Protein AF-A0A3M2B9Y9-F1 (afdb_monomer_lite)

Structure (mmCIF, N/CA/C/O backbone):
data_AF-A0A3M2B9Y9-F1
#
_entry.id   AF-A0A3M2B9Y9-F1
#
loop_
_atom_site.group_PDB
_atom_site.id
_atom_site.type_symbol
_atom_site.label_atom_id
_atom_site.label_alt_id
_atom_site.label_comp_id
_atom_site.label_asym_id
_atom_site.label_entity_id
_atom_site.label_seq_id
_atom_site.pdbx_PDB_ins_code
_atom_site.Cartn_x
_atom_site.Cartn_y
_atom_site.Cartn_z
_atom_site.occupancy
_atom_site.B_iso_or_equiv
_atom_site.auth_seq_id
_atom_site.auth_comp_id
_atom_site.auth_asym_id
_atom_site.auth_atom_id
_atom_site.pdbx_PDB_model_num
ATOM 1 N N . MET A 1 1 ? -17.897 2.349 10.417 1.00 88.69 1 MET A N 1
ATOM 2 C CA . MET A 1 1 ? -16.747 3.088 9.836 1.00 88.69 1 MET A CA 1
ATOM 3 C C . MET A 1 1 ? -15.649 2.179 9.287 1.00 88.69 1 MET A C 1
ATOM 5 O O . MET A 1 1 ? -15.171 2.467 8.204 1.00 88.69 1 MET A O 1
ATOM 9 N N . ARG A 1 2 ? -15.287 1.067 9.955 1.00 92.19 2 ARG A N 1
ATOM 10 C CA . ARG A 1 2 ? -14.244 0.124 9.492 1.00 92.19 2 ARG A CA 1
ATOM 11 C C . ARG A 1 2 ? -14.341 -0.262 8.008 1.00 92.19 2 ARG A C 1
ATOM 13 O O . ARG A 1 2 ? -13.355 -0.163 7.290 1.00 92.19 2 ARG A O 1
ATOM 20 N N . VAL A 1 3 ? -15.530 -0.690 7.573 1.00 94.81 3 VAL A N 1
ATOM 21 C CA . VAL A 1 3 ? -15.783 -1.127 6.189 1.00 94.81 3 VAL A CA 1
ATOM 22 C C . VAL A 1 3 ? -15.550 0.016 5.203 1.00 94.81 3 VAL A C 1
ATOM 24 O O . VAL A 1 3 ? -14.799 -0.156 4.253 1.00 94.81 3 VAL A O 1
ATOM 27 N N . LEU A 1 4 ? -16.101 1.200 5.487 1.00 96.50 4 LEU A N 1
ATOM 28 C CA . LEU A 1 4 ? -15.916 2.391 4.658 1.00 96.50 4 LEU A CA 1
ATOM 29 C C . LEU A 1 4 ? -14.433 2.763 4.518 1.00 96.50 4 LEU A C 1
ATOM 31 O O . LEU A 1 4 ? -13.963 2.958 3.404 1.00 96.50 4 LEU A O 1
ATOM 35 N N . SER A 1 5 ? -13.677 2.791 5.623 1.00 94.50 5 SER A N 1
ATOM 36 C CA . SER A 1 5 ? -12.234 3.065 5.575 1.00 94.50 5 SER A CA 1
ATOM 37 C C . SER A 1 5 ? -11.474 2.028 4.741 1.00 94.50 5 SER A C 1
ATOM 39 O O . SER A 1 5 ? -10.597 2.402 3.974 1.00 94.50 5 SER A O 1
ATOM 41 N N . GLY A 1 6 ? -11.822 0.741 4.847 1.00 95.31 6 GLY A N 1
ATOM 42 C CA . GLY A 1 6 ? -11.198 -0.318 4.044 1.00 95.31 6 GLY A CA 1
ATOM 43 C C . GLY A 1 6 ? -11.536 -0.240 2.551 1.00 95.31 6 GLY A C 1
ATOM 44 O O . GLY A 1 6 ? -10.686 -0.550 1.720 1.00 95.31 6 GLY A O 1
ATOM 45 N N . ILE A 1 7 ? -12.747 0.207 2.202 1.00 97.44 7 ILE A N 1
ATOM 46 C CA . ILE A 1 7 ? -13.138 0.456 0.807 1.00 97.44 7 ILE A CA 1
ATOM 47 C C . ILE A 1 7 ? -12.340 1.634 0.248 1.00 97.44 7 ILE A C 1
ATOM 49 O O . ILE A 1 7 ? -11.687 1.475 -0.775 1.00 97.44 7 ILE A O 1
ATOM 53 N N . VAL A 1 8 ? -12.330 2.781 0.938 1.00 97.06 8 VAL A N 1
ATOM 54 C CA . VAL A 1 8 ? -11.622 3.993 0.482 1.00 97.06 8 VAL A CA 1
ATOM 55 C C . VAL A 1 8 ? -10.122 3.737 0.325 1.00 97.06 8 VAL A C 1
ATOM 57 O O . VAL A 1 8 ? -9.557 4.034 -0.724 1.00 97.06 8 VAL A O 1
ATOM 60 N N . LEU A 1 9 ? -9.481 3.132 1.331 1.00 95.62 9 LEU A N 1
ATOM 61 C CA . LEU A 1 9 ? -8.058 2.785 1.261 1.00 95.62 9 LEU A CA 1
ATOM 62 C C . LEU A 1 9 ? -7.771 1.748 0.169 1.00 95.62 9 LEU A C 1
ATOM 64 O O . LEU A 1 9 ? -6.738 1.832 -0.488 1.00 95.62 9 LEU A O 1
ATOM 68 N N . GLY A 1 10 ? -8.683 0.799 -0.056 1.00 95.88 10 GLY A N 1
ATOM 69 C CA . GLY A 1 10 ? -8.551 -0.164 -1.143 1.00 95.88 10 GLY A CA 1
ATOM 70 C C . GLY A 1 10 ? -8.645 0.480 -2.525 1.00 95.88 10 GLY A C 1
ATOM 71 O O . GLY A 1 10 ? -7.869 0.112 -3.396 1.00 95.88 10 GLY A O 1
ATOM 72 N N . VAL A 1 11 ? -9.547 1.450 -2.737 1.00 96.56 11 VAL A N 1
ATOM 73 C CA . VAL A 1 11 ? -9.645 2.180 -4.017 1.00 96.56 11 VAL A CA 1
ATOM 74 C C . VAL A 1 11 ? -8.342 2.925 -4.297 1.00 96.56 11 VAL A C 1
ATOM 76 O O . VAL A 1 11 ? -7.793 2.808 -5.388 1.00 96.56 11 VAL A O 1
ATOM 79 N N . LEU A 1 12 ? -7.820 3.652 -3.303 1.00 94.88 12 LEU A N 1
ATOM 80 C CA . LEU A 1 12 ? -6.557 4.389 -3.433 1.00 94.88 12 LEU A CA 1
ATOM 81 C C . LEU A 1 12 ? -5.378 3.457 -3.746 1.00 94.88 12 LEU A C 1
ATOM 83 O O . LEU A 1 12 ? -4.570 3.763 -4.620 1.00 94.88 12 LEU A O 1
ATOM 87 N N . SER A 1 13 ? -5.323 2.301 -3.084 1.00 95.44 13 SER A N 1
ATOM 88 C CA . SER A 1 13 ? -4.347 1.245 -3.367 1.00 95.44 13 SER A CA 1
ATOM 89 C C . SER A 1 13 ? -4.497 0.686 -4.789 1.00 95.44 13 SER A C 1
ATOM 91 O O . SER A 1 13 ? -3.518 0.586 -5.519 1.00 95.44 13 SER A O 1
ATOM 93 N N . GLY A 1 14 ? -5.721 0.411 -5.251 1.00 92.94 14 GLY A N 1
ATOM 94 C CA . GLY A 1 14 ? -5.973 -0.034 -6.627 1.00 92.94 14 GLY A CA 1
ATOM 95 C C . GLY A 1 14 ? -5.504 0.979 -7.679 1.00 92.94 14 GLY A C 1
ATOM 96 O O . GLY A 1 14 ? -4.922 0.596 -8.697 1.00 92.94 14 GLY A O 1
ATOM 97 N N . VAL A 1 15 ? -5.701 2.276 -7.422 1.00 93.00 15 VAL A N 1
ATOM 98 C CA . VAL A 1 15 ? -5.181 3.354 -8.280 1.00 93.00 15 VAL A CA 1
ATOM 99 C C . VAL A 1 15 ? -3.651 3.335 -8.298 1.00 93.00 15 VAL A C 1
ATOM 101 O O . VAL A 1 15 ? -3.061 3.359 -9.376 1.00 93.00 15 VAL A O 1
ATOM 104 N N . MET A 1 16 ? -2.999 3.218 -7.137 1.00 92.62 16 MET A N 1
ATOM 105 C CA . MET A 1 16 ? -1.535 3.115 -7.051 1.00 92.62 16 MET A CA 1
ATOM 106 C C . MET A 1 16 ? -0.982 1.882 -7.769 1.00 92.62 16 MET A C 1
ATOM 108 O O . MET A 1 16 ? -0.039 2.000 -8.549 1.00 92.62 16 MET A O 1
ATOM 112 N N . LEU A 1 17 ? -1.599 0.714 -7.594 1.00 92.62 17 LEU A N 1
ATOM 113 C CA . LEU A 1 17 ? -1.224 -0.503 -8.318 1.00 92.62 17 LEU A CA 1
ATOM 114 C C . LEU A 1 17 ? -1.381 -0.344 -9.833 1.00 92.62 17 LEU A C 1
ATOM 116 O O . LEU A 1 17 ? -0.557 -0.860 -10.585 1.00 92.62 17 LEU A O 1
ATOM 120 N N . SER A 1 18 ? -2.384 0.411 -10.287 1.00 91.12 18 SER A N 1
ATOM 121 C CA . SER A 1 18 ? -2.559 0.731 -11.709 1.00 91.12 18 SER A CA 1
ATOM 122 C C . SER A 1 18 ? -1.424 1.614 -12.233 1.00 91.12 18 SER A C 1
ATOM 124 O O . SER A 1 18 ? -0.901 1.344 -13.312 1.00 91.12 18 SER A O 1
ATOM 126 N N . PHE A 1 19 ? -0.981 2.614 -11.460 1.00 88.31 19 PHE A N 1
ATOM 127 C CA . PHE A 1 19 ? 0.207 3.411 -11.795 1.00 88.31 19 PHE A CA 1
ATOM 128 C C . PHE A 1 19 ? 1.477 2.559 -11.841 1.00 88.31 19 PHE A C 1
ATOM 130 O O . PHE A 1 19 ? 2.257 2.671 -12.784 1.00 88.31 19 PHE A O 1
ATOM 137 N N . ILE A 1 20 ? 1.675 1.675 -10.861 1.00 89.94 20 ILE A N 1
ATOM 138 C CA . ILE A 1 20 ? 2.821 0.761 -10.836 1.00 89.94 20 ILE A CA 1
ATOM 139 C C . ILE A 1 20 ? 2.792 -0.140 -12.076 1.00 89.94 20 ILE A C 1
ATOM 141 O O . ILE A 1 20 ? 3.794 -0.231 -12.780 1.00 89.94 20 ILE A O 1
ATOM 145 N N . ALA A 1 21 ? 1.646 -0.745 -12.396 1.00 89.44 21 ALA A N 1
ATOM 146 C CA . ALA A 1 21 ? 1.480 -1.565 -13.594 1.00 89.44 21 ALA A CA 1
ATOM 147 C C . ALA A 1 21 ? 1.783 -0.779 -14.880 1.00 89.44 21 ALA A C 1
ATOM 149 O O . ALA A 1 21 ? 2.496 -1.291 -15.739 1.00 89.44 21 ALA A O 1
ATOM 150 N N . ALA A 1 22 ? 1.352 0.485 -14.970 1.00 85.06 22 ALA A N 1
ATOM 151 C CA . ALA A 1 22 ? 1.717 1.389 -16.063 1.00 85.06 22 ALA A CA 1
ATOM 152 C C . ALA A 1 22 ? 3.234 1.473 -16.248 1.00 85.06 22 ALA A C 1
ATOM 154 O O . ALA A 1 22 ? 3.743 1.261 -17.347 1.00 85.06 22 ALA A O 1
ATOM 155 N N . LEU A 1 23 ? 3.966 1.718 -15.157 1.00 83.19 23 LEU A N 1
ATOM 156 C CA . LEU A 1 23 ? 5.430 1.811 -15.159 1.00 83.19 23 LEU A CA 1
ATOM 157 C C . LEU A 1 23 ? 6.113 0.495 -15.567 1.00 83.19 23 LEU A C 1
ATOM 159 O O . LEU A 1 23 ? 7.241 0.506 -16.072 1.00 83.19 23 LEU A O 1
ATOM 163 N N . PHE A 1 24 ? 5.462 -0.651 -15.368 1.00 84.12 24 PHE A N 1
ATOM 164 C CA . PHE A 1 24 ? 5.933 -1.927 -15.907 1.00 84.12 24 PHE A CA 1
ATOM 165 C C . PHE A 1 24 ? 5.648 -2.055 -17.411 1.00 84.12 24 PHE A C 1
ATOM 167 O O . PHE A 1 24 ? 6.541 -2.468 -18.153 1.00 84.12 24 PHE A O 1
ATOM 174 N N . SER A 1 25 ? 4.471 -1.627 -17.874 1.00 80.88 25 SER A N 1
ATOM 175 C CA . SER A 1 25 ? 4.044 -1.716 -19.279 1.00 80.88 25 SER A CA 1
ATOM 176 C C . SER A 1 25 ? 4.789 -0.778 -20.234 1.00 80.88 25 SER A C 1
ATOM 178 O O . SER A 1 25 ? 5.034 -1.166 -21.374 1.00 80.88 25 SER A O 1
ATOM 180 N N . PHE A 1 26 ? 5.238 0.404 -19.786 1.00 67.19 26 PHE A N 1
ATOM 181 C CA . PHE A 1 26 ? 6.010 1.355 -20.614 1.00 67.19 26 PHE A CA 1
ATOM 182 C C . PHE A 1 26 ? 7.342 0.800 -21.164 1.00 67.19 26 PHE A C 1
ATOM 184 O O . PHE A 1 26 ? 8.007 1.464 -21.952 1.00 67.19 26 PHE A O 1
ATOM 191 N N . HIS A 1 27 ? 7.746 -0.411 -20.769 1.00 61.06 27 HIS A N 1
ATOM 192 C CA . HIS A 1 27 ? 8.937 -1.072 -21.298 1.00 61.06 27 HIS A CA 1
ATOM 193 C C . HIS A 1 27 ? 8.743 -1.685 -22.694 1.00 61.06 27 HIS A C 1
ATOM 195 O O . HIS A 1 27 ? 9.728 -1.889 -23.399 1.00 61.06 27 HIS A O 1
ATOM 201 N N . SER A 1 28 ? 7.505 -1.964 -23.117 1.00 56.97 28 SER A N 1
ATOM 202 C CA . SER A 1 28 ? 7.245 -2.485 -24.462 1.00 56.97 28 SER A CA 1
ATOM 203 C C . SER A 1 28 ? 7.128 -1.320 -25.449 1.00 56.97 28 SER A C 1
ATOM 205 O O . SER A 1 28 ? 6.078 -0.689 -25.575 1.00 56.97 28 SER A O 1
ATOM 207 N N . ILE A 1 29 ? 8.240 -0.983 -26.105 1.00 48.97 29 ILE A N 1
ATOM 208 C CA . ILE A 1 29 ? 8.325 0.055 -27.141 1.00 48.97 29 ILE A CA 1
ATOM 209 C C . ILE A 1 29 ? 7.367 -0.329 -28.283 1.00 48.97 29 ILE A C 1
ATOM 211 O O . ILE A 1 29 ? 7.696 -1.172 -29.111 1.00 48.97 29 ILE A O 1
ATOM 215 N N . GLY A 1 30 ? 6.169 0.264 -28.318 1.00 53.53 30 GLY A N 1
ATOM 216 C CA . GLY A 1 30 ? 5.267 0.179 -29.475 1.00 53.53 30 GLY A CA 1
ATOM 217 C C . GLY A 1 30 ? 3.794 -0.114 -29.193 1.00 53.53 30 GLY A C 1
ATOM 218 O O . GLY A 1 30 ? 2.980 0.081 -30.090 1.00 53.53 30 GLY A O 1
ATOM 219 N N . GLN A 1 31 ? 3.408 -0.509 -27.977 1.00 51.81 31 GLN A N 1
ATOM 220 C CA . GLN A 1 31 ? 1.993 -0.713 -27.643 1.00 51.81 31 GLN A CA 1
ATOM 221 C C . GLN A 1 31 ? 1.606 0.058 -26.380 1.00 51.81 31 GLN A C 1
ATOM 223 O O . GLN A 1 31 ? 1.846 -0.380 -25.257 1.00 51.81 31 GLN A O 1
ATOM 228 N N . GLN A 1 32 ? 0.942 1.204 -26.571 1.00 59.88 32 GLN A N 1
ATOM 229 C CA . GLN A 1 32 ? 0.047 1.772 -25.559 1.00 59.88 32 GLN A CA 1
ATOM 230 C C . GLN A 1 32 ? -1.178 0.860 -25.448 1.00 59.88 32 GLN A C 1
ATOM 232 O O . GLN A 1 32 ? -2.265 1.184 -25.923 1.00 59.88 32 GLN A O 1
ATOM 237 N N . GLU A 1 33 ? -1.006 -0.319 -24.858 1.00 64.19 33 GLU A N 1
ATOM 238 C CA . GLU A 1 33 ? -2.168 -1.076 -24.423 1.00 64.19 33 GLU A CA 1
ATOM 239 C C . GLU A 1 33 ? -2.788 -0.300 -23.264 1.00 64.19 33 GLU A C 1
ATOM 241 O O . GLU A 1 33 ? -2.121 0.008 -22.271 1.00 64.19 33 GLU A O 1
ATOM 246 N N . ALA A 1 34 ? -4.057 0.083 -23.419 1.00 68.81 34 ALA A N 1
ATOM 247 C CA . ALA A 1 34 ? -4.822 0.659 -22.329 1.00 68.81 34 ALA A CA 1
ATOM 248 C C . ALA A 1 34 ? -4.675 -0.267 -21.120 1.00 68.81 34 ALA A C 1
ATOM 250 O O . ALA A 1 34 ? -4.933 -1.469 -21.234 1.00 68.81 34 ALA A O 1
ATOM 251 N N . LEU A 1 35 ? -4.231 0.282 -19.982 1.00 72.44 35 LEU A N 1
ATOM 252 C CA . LEU A 1 35 ? -4.083 -0.511 -18.768 1.00 72.44 35 LEU A CA 1
ATOM 253 C C . LEU A 1 35 ? -5.397 -1.222 -18.518 1.00 72.44 35 LEU A C 1
ATOM 255 O O . LEU A 1 35 ? -6.444 -0.568 -18.421 1.00 72.44 35 LEU A O 1
ATOM 259 N N . PRO A 1 36 ? -5.376 -2.552 -18.469 1.00 78.81 36 PRO A N 1
ATOM 260 C CA . PRO A 1 36 ? -6.619 -3.257 -18.546 1.00 78.81 36 PRO A CA 1
ATOM 261 C C . PRO A 1 36 ? -7.347 -3.037 -17.219 1.00 78.81 36 PRO A C 1
ATOM 263 O O . PRO A 1 36 ? -6.771 -3.181 -16.139 1.00 78.81 36 PRO A O 1
ATOM 266 N N . ALA A 1 37 ? -8.620 -2.641 -17.299 1.00 87.00 37 ALA A N 1
ATOM 267 C CA . ALA A 1 37 ? -9.419 -2.206 -16.148 1.00 87.00 37 ALA A CA 1
ATOM 268 C C . ALA A 1 37 ? -9.452 -3.234 -14.998 1.00 87.00 37 ALA A C 1
ATOM 270 O O . ALA A 1 37 ? -9.701 -2.880 -13.844 1.00 87.00 37 ALA A O 1
ATOM 271 N N . TRP A 1 38 ? -9.149 -4.503 -15.293 1.00 88.81 38 TRP A N 1
ATOM 272 C CA . TRP A 1 38 ? -9.004 -5.557 -14.297 1.00 88.81 38 TRP A CA 1
ATOM 273 C C . TRP A 1 38 ? -7.851 -5.326 -13.311 1.00 88.81 38 TRP A C 1
ATOM 275 O O . TRP A 1 38 ? -7.951 -5.817 -12.193 1.00 88.81 38 TRP A O 1
ATOM 285 N N . VAL A 1 39 ? -6.799 -4.569 -13.649 1.00 90.38 39 VAL A N 1
ATOM 286 C CA . VAL A 1 39 ? -5.716 -4.236 -12.700 1.00 90.38 39 VAL A CA 1
ATOM 287 C C . VAL A 1 39 ? -6.236 -3.299 -11.615 1.00 90.38 39 VAL A C 1
ATOM 289 O O . VAL A 1 39 ? -6.016 -3.546 -10.431 1.00 90.38 39 VAL A O 1
ATOM 292 N N . LEU A 1 40 ? -6.993 -2.270 -12.005 1.00 91.62 40 LEU A N 1
ATOM 293 C CA . LEU A 1 40 ? -7.615 -1.335 -11.068 1.00 91.62 40 LEU A CA 1
ATOM 294 C C . LEU A 1 40 ? -8.654 -2.043 -10.196 1.00 91.62 40 LEU A C 1
ATOM 296 O O . LEU A 1 40 ? -8.610 -1.947 -8.970 1.00 91.62 40 LEU A O 1
ATOM 300 N N . LEU A 1 41 ? -9.582 -2.768 -10.828 1.00 94.25 41 LEU A N 1
ATOM 301 C CA . LEU A 1 41 ? -10.667 -3.457 -10.128 1.00 94.25 41 LEU A CA 1
ATOM 302 C C . LEU A 1 41 ? -10.142 -4.606 -9.263 1.00 94.25 41 LEU A C 1
ATOM 304 O O . LEU A 1 41 ? -10.548 -4.750 -8.112 1.00 94.25 41 LEU A O 1
ATOM 308 N N . GLY A 1 42 ? -9.211 -5.398 -9.790 1.00 94.44 42 GLY A N 1
ATOM 309 C CA . GLY A 1 42 ? -8.566 -6.494 -9.074 1.00 94.44 42 GLY A CA 1
ATOM 310 C C . GLY A 1 42 ? -7.729 -5.987 -7.907 1.00 94.44 42 GLY A C 1
ATOM 311 O O . GLY A 1 42 ? -7.890 -6.478 -6.791 1.00 94.44 42 GLY A O 1
ATOM 312 N N . GLY A 1 43 ? -6.909 -4.957 -8.131 1.00 94.06 43 GLY A N 1
ATOM 313 C CA . GLY A 1 43 ? -6.140 -4.290 -7.082 1.00 94.06 43 GLY A CA 1
ATOM 314 C C . GLY A 1 43 ? -7.047 -3.755 -5.979 1.00 94.06 43 GLY A C 1
ATOM 315 O O . GLY A 1 43 ? -6.838 -4.062 -4.811 1.00 94.06 43 GLY A O 1
ATOM 316 N N . TRP A 1 44 ? -8.125 -3.055 -6.340 1.00 96.50 44 TRP A N 1
ATOM 317 C CA . TRP A 1 44 ? -9.101 -2.557 -5.372 1.00 96.50 44 TRP A CA 1
ATOM 318 C C . TRP A 1 44 ? -9.726 -3.681 -4.534 1.00 96.50 44 TRP A C 1
ATOM 320 O O . TRP A 1 44 ? -9.687 -3.622 -3.301 1.00 96.50 44 TRP A O 1
ATOM 330 N N . VAL A 1 45 ? -10.277 -4.716 -5.176 1.00 97.62 45 VAL A N 1
ATOM 331 C CA . VAL A 1 45 ? -10.963 -5.819 -4.482 1.00 97.62 45 VAL A CA 1
ATOM 332 C C . VAL A 1 45 ? -10.004 -6.568 -3.556 1.00 97.62 45 VAL A C 1
ATOM 334 O O . VAL A 1 45 ? -10.336 -6.804 -2.390 1.00 97.62 45 VAL A O 1
ATOM 337 N N . VAL A 1 46 ? -8.806 -6.905 -4.042 1.00 97.31 46 VAL A N 1
ATOM 338 C CA . VAL A 1 46 ? -7.787 -7.619 -3.258 1.00 97.31 46 VAL A CA 1
ATOM 339 C C . VAL A 1 46 ? -7.322 -6.768 -2.079 1.00 97.31 46 VAL A C 1
ATOM 341 O O . VAL A 1 46 ? -7.286 -7.261 -0.948 1.00 97.31 46 VAL A O 1
ATOM 344 N N . SER A 1 47 ? -7.044 -5.484 -2.298 1.00 96.31 47 SER A N 1
ATOM 345 C CA . SER A 1 47 ? -6.613 -4.568 -1.242 1.00 96.31 47 SER A CA 1
ATOM 346 C C . SER A 1 47 ? -7.695 -4.364 -0.188 1.00 96.31 47 SER A C 1
ATOM 348 O O . SER A 1 47 ? -7.427 -4.515 1.005 1.00 96.31 47 SER A O 1
ATOM 350 N N . THR A 1 48 ? -8.948 -4.119 -0.581 1.00 97.12 48 THR A N 1
ATOM 351 C CA . THR A 1 48 ? -10.062 -4.024 0.375 1.00 97.12 48 THR A CA 1
ATOM 352 C C . THR A 1 48 ? -10.234 -5.323 1.167 1.00 97.12 48 THR A C 1
ATOM 354 O O . THR A 1 48 ? -10.416 -5.274 2.387 1.00 97.12 48 THR A O 1
ATOM 357 N N . TRP A 1 49 ? -10.124 -6.491 0.527 1.00 97.69 49 TRP A N 1
ATOM 358 C CA . TRP A 1 49 ? -10.209 -7.778 1.219 1.00 97.69 49 TRP A CA 1
ATOM 359 C C . TRP A 1 49 ? -9.078 -7.969 2.242 1.00 97.69 49 TRP A C 1
ATOM 361 O O . TRP A 1 49 ? -9.352 -8.308 3.399 1.00 97.69 49 TRP A O 1
ATOM 371 N N . LEU A 1 50 ? -7.826 -7.681 1.871 1.00 96.38 50 LEU A N 1
ATOM 372 C CA . LEU A 1 50 ? -6.664 -7.757 2.771 1.00 96.38 50 LEU A CA 1
ATOM 373 C C . LEU A 1 50 ? -6.802 -6.816 3.979 1.00 96.38 50 LEU A C 1
ATOM 375 O O . LEU A 1 50 ? -6.475 -7.186 5.115 1.00 96.38 50 LEU A O 1
ATOM 379 N N . LEU A 1 51 ? -7.331 -5.611 3.756 1.00 95.38 51 LEU A N 1
ATOM 380 C CA . LEU A 1 51 ? -7.547 -4.615 4.805 1.00 95.38 51 LEU A CA 1
ATOM 381 C C . LEU A 1 51 ? -8.657 -5.018 5.784 1.00 95.38 51 LEU A C 1
ATOM 383 O O . LEU A 1 51 ? -8.557 -4.746 6.984 1.00 95.38 51 LEU A O 1
ATOM 387 N N . LEU A 1 52 ? -9.709 -5.687 5.310 1.00 95.00 52 LEU A N 1
ATOM 388 C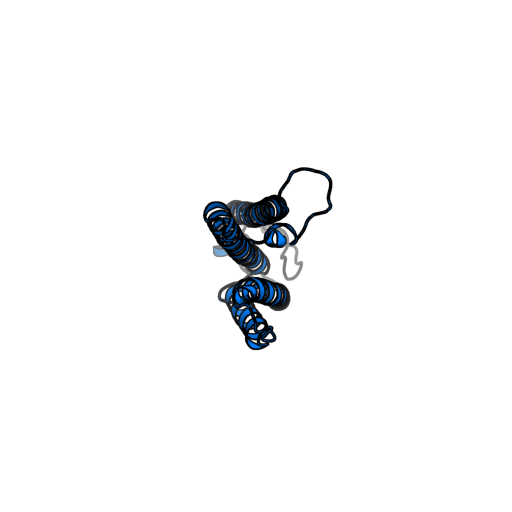 CA . LEU A 1 52 ? -10.859 -6.058 6.139 1.00 95.00 52 LEU A CA 1
ATOM 389 C C . LEU A 1 52 ? -10.716 -7.423 6.824 1.00 95.00 52 LEU A C 1
ATOM 391 O O . LEU A 1 52 ? -11.326 -7.638 7.877 1.00 95.00 52 LEU A O 1
ATOM 395 N N . ARG A 1 53 ? -9.918 -8.348 6.278 1.00 94.19 53 ARG A N 1
ATOM 396 C CA . ARG A 1 53 ? -9.832 -9.725 6.787 1.00 94.19 53 ARG A CA 1
ATOM 397 C C . ARG A 1 53 ? -9.236 -9.789 8.194 1.00 94.19 53 ARG A C 1
ATOM 399 O O . ARG A 1 53 ? -8.040 -9.607 8.388 1.00 94.19 53 ARG A O 1
ATOM 406 N N . GLY A 1 54 ? -10.049 -10.125 9.193 1.00 86.69 54 GLY A N 1
ATOM 407 C CA . GLY A 1 54 ? -9.579 -10.313 10.572 1.00 86.69 54 GLY A CA 1
ATOM 408 C C . GLY A 1 54 ? -9.217 -9.017 11.305 1.00 86.69 54 GLY A C 1
ATOM 409 O O . GLY A 1 54 ? -8.538 -9.070 12.328 1.00 86.69 54 GLY A O 1
ATOM 410 N N . THR A 1 55 ? -9.646 -7.852 10.805 1.00 89.12 55 THR A N 1
ATOM 411 C CA . THR A 1 55 ? -9.603 -6.608 11.584 1.00 89.12 55 THR A CA 1
ATOM 412 C C . THR A 1 55 ? -10.861 -6.496 12.433 1.00 89.12 55 THR A C 1
ATOM 414 O O . THR A 1 55 ? -11.961 -6.780 11.969 1.00 89.12 55 THR A O 1
ATOM 417 N N . VAL A 1 56 ? -10.717 -6.086 13.692 1.00 88.75 56 VAL A N 1
ATOM 418 C CA . VAL A 1 56 ? -11.856 -5.845 14.595 1.00 88.75 56 VAL A CA 1
ATOM 419 C C . VAL A 1 56 ? -12.142 -4.348 14.679 1.00 88.75 56 VAL A C 1
ATOM 421 O O . VAL A 1 56 ? -13.301 -3.942 14.665 1.00 88.75 56 VAL A O 1
ATOM 424 N N . THR A 1 57 ? -11.096 -3.519 14.666 1.00 88.94 57 THR A N 1
ATOM 425 C CA . THR A 1 57 ? -11.190 -2.065 14.856 1.00 88.94 57 THR A CA 1
ATOM 426 C C . THR A 1 57 ? -10.796 -1.281 13.601 1.00 88.94 57 THR A C 1
ATOM 428 O O . THR A 1 57 ? -10.068 -1.768 12.738 1.00 88.94 57 THR A O 1
ATOM 431 N N . THR A 1 58 ? -11.257 -0.031 13.503 1.00 90.31 58 THR A N 1
ATOM 432 C CA . THR A 1 58 ? -10.876 0.890 12.417 1.00 90.31 58 THR A CA 1
ATOM 433 C C . THR A 1 58 ? -9.374 1.196 12.438 1.00 90.31 58 THR A C 1
ATOM 435 O O . THR A 1 58 ? -8.750 1.231 11.384 1.00 90.31 58 THR A O 1
ATOM 438 N N . ALA A 1 59 ? -8.761 1.330 13.620 1.00 88.12 59 ALA A N 1
ATOM 439 C CA . ALA A 1 59 ? -7.318 1.554 13.756 1.00 88.12 59 ALA A CA 1
ATOM 440 C C . ALA A 1 59 ? -6.481 0.421 13.128 1.00 88.12 59 ALA A C 1
ATOM 442 O O . ALA A 1 59 ? -5.475 0.672 12.467 1.00 88.12 59 ALA A O 1
ATOM 443 N N . GLN A 1 60 ? -6.932 -0.832 13.252 1.00 87.88 60 GLN A N 1
ATOM 444 C CA . GLN A 1 60 ? -6.273 -1.968 12.601 1.00 87.88 60 GLN A CA 1
ATOM 445 C C . GLN A 1 60 ? -6.352 -1.900 11.071 1.00 87.88 60 GLN A C 1
ATOM 447 O O . GLN A 1 60 ? -5.419 -2.313 10.391 1.00 87.88 60 GLN A O 1
ATOM 452 N N . VAL A 1 61 ? -7.438 -1.353 10.519 1.00 93.62 61 VAL A N 1
ATOM 453 C CA . VAL A 1 61 ? -7.556 -1.135 9.070 1.00 93.62 61 VAL A CA 1
ATOM 454 C C . VAL A 1 61 ? -6.570 -0.070 8.603 1.00 93.62 61 VAL A C 1
ATOM 456 O O . VAL A 1 61 ? -5.842 -0.312 7.648 1.00 93.62 61 VAL A O 1
ATOM 459 N N . TRP A 1 62 ? -6.477 1.064 9.301 1.00 93.31 62 TRP A N 1
ATOM 460 C CA . TRP A 1 62 ? -5.535 2.135 8.948 1.00 93.31 62 TRP A CA 1
ATOM 461 C C . TRP A 1 62 ? -4.072 1.704 9.057 1.00 93.31 62 TRP A C 1
ATOM 463 O O . TRP A 1 62 ? -3.272 2.017 8.183 1.00 93.31 62 TRP A O 1
ATOM 473 N N . THR A 1 63 ? -3.718 0.935 10.086 1.00 91.56 63 THR A N 1
ATOM 474 C CA . THR A 1 63 ? -2.345 0.427 10.244 1.00 91.56 63 THR A CA 1
ATOM 475 C C . THR A 1 63 ? -1.952 -0.579 9.172 1.00 91.56 63 THR A C 1
ATOM 477 O O . THR A 1 63 ? -0.813 -0.561 8.707 1.00 91.56 63 THR A O 1
ATOM 480 N N . ARG A 1 64 ? -2.882 -1.442 8.750 1.00 93.69 64 ARG A N 1
ATOM 481 C CA . ARG A 1 64 ? -2.671 -2.322 7.595 1.00 93.69 64 ARG A CA 1
ATOM 482 C C . ARG A 1 64 ? -2.640 -1.543 6.285 1.00 93.69 64 ARG A C 1
ATOM 484 O O . ARG A 1 64 ? -1.828 -1.869 5.432 1.00 93.69 64 ARG A O 1
ATOM 491 N N . GLY A 1 65 ? -3.457 -0.498 6.163 1.00 94.56 65 GLY A N 1
ATOM 492 C CA . GLY A 1 65 ? -3.438 0.441 5.042 1.00 94.56 65 GLY A CA 1
ATOM 493 C C . GLY A 1 65 ? -2.073 1.088 4.871 1.00 94.56 65 GLY A C 1
ATOM 494 O O . GLY A 1 65 ? -1.510 1.029 3.788 1.00 94.56 65 GLY A O 1
ATOM 495 N N . ALA A 1 66 ? -1.492 1.607 5.954 1.00 92.94 66 ALA A N 1
ATOM 496 C CA . ALA A 1 66 ? -0.149 2.181 5.930 1.00 92.94 66 ALA A CA 1
ATOM 497 C C . ALA A 1 66 ? 0.916 1.162 5.485 1.00 92.94 66 ALA A C 1
ATOM 499 O O . ALA A 1 66 ? 1.791 1.501 4.700 1.00 92.94 66 ALA A O 1
ATOM 500 N N . LEU A 1 67 ? 0.830 -0.096 5.941 1.00 93.50 67 LEU A N 1
ATOM 501 C CA . LEU A 1 67 ? 1.742 -1.158 5.495 1.00 93.50 67 LEU A CA 1
ATOM 502 C C . LEU A 1 67 ? 1.578 -1.501 4.010 1.00 93.50 67 LEU A C 1
ATOM 504 O O . LEU A 1 67 ? 2.576 -1.703 3.325 1.00 93.50 67 LEU A O 1
ATOM 508 N N . LEU A 1 68 ? 0.339 -1.575 3.526 1.00 95.62 68 LEU A N 1
ATOM 509 C CA . LEU A 1 68 ? 0.045 -1.846 2.121 1.00 95.62 68 LEU A CA 1
ATOM 510 C C . LEU A 1 68 ? 0.598 -0.729 1.228 1.00 95.62 68 LEU A C 1
ATOM 512 O O . LEU A 1 68 ? 1.341 -1.006 0.293 1.00 95.62 68 LEU A O 1
ATOM 516 N N . VAL A 1 69 ? 0.332 0.527 1.591 1.00 94.12 69 VAL A N 1
ATOM 517 C CA . VAL A 1 69 ? 0.858 1.705 0.891 1.00 94.12 69 VAL A CA 1
ATOM 518 C C . VAL A 1 69 ? 2.389 1.726 0.939 1.00 94.12 69 VAL A C 1
ATOM 520 O O . VAL A 1 69 ? 3.028 1.967 -0.079 1.00 94.12 69 VAL A O 1
ATOM 523 N N . ALA A 1 70 ? 3.012 1.395 2.076 1.00 94.44 70 ALA A N 1
ATOM 524 C CA . ALA A 1 70 ? 4.471 1.276 2.162 1.00 94.44 70 ALA A CA 1
ATOM 525 C C . ALA A 1 70 ? 5.031 0.240 1.173 1.00 94.44 70 ALA A C 1
ATOM 527 O O . ALA A 1 70 ? 6.056 0.490 0.541 1.00 94.44 70 ALA A O 1
ATOM 528 N N . ALA A 1 71 ? 4.364 -0.910 1.031 1.00 95.62 71 ALA A N 1
ATOM 529 C CA . ALA A 1 71 ? 4.766 -1.946 0.085 1.00 95.62 71 ALA A CA 1
ATOM 530 C C . ALA A 1 71 ? 4.634 -1.473 -1.372 1.00 95.62 71 ALA A C 1
ATOM 532 O O . ALA A 1 71 ? 5.528 -1.724 -2.175 1.00 95.62 71 ALA A O 1
ATOM 533 N N . GLU A 1 72 ? 3.571 -0.740 -1.703 1.00 94.44 72 GLU A N 1
ATOM 534 C CA . GLU A 1 72 ? 3.369 -0.148 -3.033 1.00 94.44 72 GLU A CA 1
ATOM 535 C C . GLU A 1 72 ? 4.462 0.870 -3.378 1.00 94.44 72 GLU A C 1
ATOM 537 O O . GLU A 1 72 ? 5.084 0.771 -4.437 1.00 94.44 72 GLU A O 1
ATOM 542 N N . TRP A 1 73 ? 4.775 1.795 -2.464 1.00 93.44 73 TRP A N 1
ATOM 543 C CA . TRP A 1 73 ? 5.875 2.747 -2.660 1.00 93.44 73 TRP A CA 1
ATOM 544 C C . TRP A 1 73 ? 7.227 2.047 -2.799 1.00 93.44 73 TRP A C 1
ATOM 546 O O . TRP A 1 73 ? 8.051 2.466 -3.611 1.00 93.44 73 TRP A O 1
ATOM 556 N N . LEU A 1 74 ? 7.455 0.957 -2.059 1.00 92.62 74 LEU A N 1
ATOM 557 C CA . LEU A 1 74 ? 8.679 0.168 -2.179 1.00 92.62 74 LEU A CA 1
ATOM 558 C C . LEU A 1 74 ? 8.785 -0.513 -3.552 1.00 92.62 74 LEU A C 1
ATOM 560 O O . LEU A 1 74 ? 9.849 -0.472 -4.167 1.00 92.62 74 LEU A O 1
ATOM 564 N N . LEU A 1 75 ? 7.693 -1.092 -4.061 1.00 92.50 75 LEU A N 1
ATOM 565 C CA . LEU A 1 75 ? 7.645 -1.651 -5.418 1.00 92.50 75 LEU A CA 1
ATOM 566 C C . LEU A 1 75 ? 7.917 -0.575 -6.473 1.00 92.50 75 LEU A C 1
ATOM 568 O O . LEU A 1 75 ? 8.656 -0.822 -7.427 1.00 92.50 75 LEU A O 1
ATOM 572 N N . MET A 1 76 ? 7.382 0.632 -6.272 1.00 89.44 76 MET A N 1
ATOM 573 C CA . MET A 1 76 ? 7.650 1.760 -7.158 1.00 89.44 76 MET A CA 1
ATOM 574 C C . MET A 1 76 ? 9.131 2.168 -7.129 1.00 89.44 76 MET A C 1
ATOM 576 O O . MET A 1 76 ? 9.728 2.326 -8.194 1.00 89.44 76 MET A O 1
ATOM 580 N N . CYS A 1 77 ? 9.764 2.239 -5.950 1.00 89.69 77 CYS A N 1
ATOM 581 C CA . CYS A 1 77 ? 11.212 2.464 -5.823 1.00 89.69 77 CYS A CA 1
ATOM 582 C C . CYS A 1 77 ? 12.024 1.421 -6.595 1.00 89.69 77 CYS A C 1
ATOM 584 O O . CYS A 1 77 ? 12.903 1.783 -7.376 1.00 89.69 77 CYS A O 1
ATOM 586 N N . LEU A 1 78 ? 11.728 0.131 -6.397 1.00 91.62 78 LEU A N 1
ATOM 587 C CA . LEU A 1 78 ? 12.438 -0.961 -7.070 1.00 91.62 78 LEU A CA 1
ATOM 588 C C . LEU A 1 78 ? 12.329 -0.841 -8.591 1.00 91.62 78 LEU A C 1
ATOM 590 O O . LEU A 1 78 ? 13.321 -1.018 -9.298 1.00 91.62 78 LEU A O 1
ATOM 594 N N . ARG A 1 79 ? 11.147 -0.475 -9.099 1.00 87.62 79 ARG A N 1
ATOM 595 C CA . ARG A 1 79 ? 10.943 -0.274 -10.533 1.00 87.62 79 ARG A CA 1
ATOM 596 C C . ARG A 1 79 ? 11.719 0.930 -11.072 1.00 87.62 79 ARG A C 1
ATOM 598 O O . ARG A 1 79 ? 12.329 0.822 -12.132 1.00 87.62 79 ARG A O 1
ATOM 605 N N . ILE A 1 80 ? 11.745 2.050 -10.350 1.00 85.50 80 ILE A N 1
ATOM 606 C CA . ILE A 1 80 ? 12.529 3.233 -10.745 1.00 85.50 80 ILE A CA 1
ATOM 607 C C . ILE A 1 80 ? 14.030 2.907 -10.774 1.00 85.50 80 ILE A C 1
ATOM 609 O O . ILE A 1 80 ? 14.727 3.342 -11.693 1.00 85.50 80 ILE A O 1
ATOM 613 N N . ILE A 1 81 ? 14.526 2.122 -9.810 1.00 87.38 81 ILE A N 1
ATOM 614 C CA . ILE A 1 81 ? 15.923 1.662 -9.778 1.00 87.38 81 ILE A CA 1
ATOM 615 C C . ILE A 1 81 ? 16.230 0.779 -10.992 1.00 87.38 81 ILE A C 1
ATOM 617 O O . ILE A 1 81 ? 17.241 1.010 -11.647 1.00 87.38 81 ILE A O 1
ATOM 621 N N . ASP A 1 82 ? 15.365 -0.183 -11.334 1.00 87.75 82 ASP A N 1
ATOM 622 C CA . ASP A 1 82 ? 15.553 -1.048 -12.512 1.00 87.75 82 ASP A CA 1
ATOM 623 C C . ASP A 1 82 ? 15.593 -0.238 -13.820 1.00 87.75 82 ASP A C 1
ATOM 625 O O . ASP A 1 82 ? 16.505 -0.421 -14.626 1.00 87.75 82 ASP A O 1
ATOM 629 N N . ILE A 1 83 ? 14.674 0.718 -14.005 1.00 83.81 83 ILE A N 1
ATOM 630 C CA . ILE A 1 83 ? 14.665 1.606 -15.182 1.00 83.81 83 ILE A CA 1
ATOM 631 C C . ILE A 1 83 ? 15.949 2.447 -15.237 1.00 83.81 83 ILE A C 1
ATOM 633 O O . ILE A 1 83 ? 16.590 2.534 -16.284 1.00 83.81 83 ILE A O 1
ATOM 637 N N . SER A 1 84 ? 16.352 3.030 -14.104 1.00 82.19 84 SER A N 1
ATOM 638 C CA . SER A 1 84 ? 17.560 3.863 -14.018 1.00 82.19 84 SER A CA 1
ATOM 639 C C . SER A 1 84 ? 18.833 3.053 -14.281 1.00 82.19 84 SER A C 1
ATOM 641 O O . SER A 1 84 ? 19.730 3.518 -14.981 1.00 82.19 84 SER A O 1
ATOM 643 N N . GLY A 1 85 ? 18.907 1.827 -13.754 1.00 81.50 85 GLY A N 1
ATOM 644 C CA . GLY A 1 85 ? 20.034 0.919 -13.953 1.00 81.50 85 GLY A CA 1
ATOM 645 C C . GLY A 1 85 ? 20.183 0.485 -15.410 1.00 81.50 85 GLY A C 1
ATOM 646 O O . GLY A 1 85 ? 21.297 0.453 -15.925 1.00 81.50 85 GLY A O 1
ATOM 647 N N . ARG A 1 86 ? 19.071 0.220 -16.106 1.00 81.88 86 ARG A N 1
ATOM 648 C CA . ARG A 1 86 ? 19.084 -0.093 -17.545 1.00 81.88 86 ARG A CA 1
ATOM 649 C C . ARG A 1 86 ? 19.549 1.092 -18.381 1.00 81.88 86 ARG A C 1
ATOM 651 O O . ARG A 1 86 ? 20.469 0.930 -19.173 1.00 81.88 86 ARG A O 1
ATOM 658 N N . ALA A 1 87 ? 19.001 2.282 -18.130 1.00 76.69 87 ALA A N 1
ATOM 659 C CA . ALA A 1 87 ? 19.423 3.498 -18.825 1.00 76.69 87 ALA A CA 1
ATOM 660 C C . ALA A 1 87 ? 20.931 3.760 -18.654 1.00 76.69 87 ALA A C 1
ATOM 662 O O . ALA A 1 87 ? 21.619 4.110 -19.610 1.00 76.69 87 ALA A O 1
ATOM 663 N N . PHE A 1 88 ? 21.474 3.519 -17.457 1.00 79.00 88 PHE A N 1
ATOM 664 C CA . PHE A 1 88 ? 22.913 3.613 -17.207 1.00 79.00 88 PHE A CA 1
ATOM 665 C C . PHE A 1 88 ? 23.728 2.604 -18.040 1.00 79.00 88 PHE A C 1
ATOM 667 O O . PHE A 1 88 ? 24.768 2.949 -18.608 1.00 79.00 88 PHE A O 1
ATOM 674 N N . VAL A 1 89 ? 23.253 1.361 -18.163 1.00 81.19 89 VAL A N 1
ATOM 675 C CA . VAL A 1 89 ? 23.892 0.333 -19.003 1.00 81.19 89 VAL A CA 1
ATOM 676 C C . VAL A 1 89 ? 23.855 0.709 -20.491 1.00 81.19 89 VAL A C 1
ATOM 678 O O . VAL A 1 89 ? 24.843 0.500 -21.191 1.00 81.19 89 VAL A O 1
ATOM 681 N N . ASP A 1 90 ? 22.771 1.305 -20.981 1.00 79.94 90 ASP A N 1
ATOM 682 C CA . ASP A 1 90 ? 22.656 1.699 -22.393 1.00 79.94 90 ASP A CA 1
ATOM 683 C C . ASP A 1 90 ? 23.579 2.876 -22.748 1.00 79.94 90 ASP A C 1
ATOM 685 O O . ASP A 1 90 ? 24.214 2.873 -23.808 1.00 79.94 90 ASP A O 1
ATOM 689 N N . VAL A 1 91 ? 23.738 3.836 -21.826 1.00 77.00 91 VAL A N 1
ATOM 690 C CA . VAL A 1 91 ? 24.715 4.935 -21.949 1.00 77.00 91 VAL A CA 1
ATOM 691 C C . VAL A 1 91 ? 26.145 4.393 -21.977 1.00 77.00 91 VAL A C 1
ATOM 693 O O . VAL A 1 91 ? 26.930 4.773 -22.843 1.00 77.00 91 VAL A O 1
ATOM 696 N N . THR A 1 92 ? 26.493 3.471 -21.073 1.00 78.19 92 THR A N 1
ATOM 697 C CA . THR A 1 92 ? 27.854 2.894 -21.024 1.00 78.19 92 THR A CA 1
ATOM 698 C C . THR A 1 92 ? 28.194 2.037 -22.243 1.00 78.19 92 THR A C 1
ATOM 700 O O . THR A 1 92 ? 29.360 1.963 -22.625 1.00 78.19 92 THR A O 1
ATOM 703 N N . LYS A 1 93 ? 27.196 1.429 -22.893 1.00 82.94 93 LYS A N 1
ATOM 704 C CA . LYS A 1 93 ? 27.373 0.688 -24.152 1.00 82.94 93 LYS A CA 1
ATOM 705 C C . LYS A 1 93 ? 27.431 1.584 -25.394 1.00 82.94 93 LYS A C 1
ATOM 707 O O . LYS A 1 93 ? 27.663 1.066 -26.482 1.00 82.94 93 LYS A O 1
ATOM 712 N N . GLY A 1 94 ? 27.212 2.894 -25.256 1.00 73.69 94 GLY A N 1
ATOM 713 C CA . GLY A 1 94 ? 27.168 3.827 -26.386 1.00 73.69 94 GLY A CA 1
ATOM 714 C C . GLY A 1 94 ? 25.971 3.612 -27.320 1.00 73.69 94 GLY A C 1
ATOM 715 O O . GLY A 1 94 ? 26.028 4.017 -28.475 1.00 73.69 94 GLY A O 1
ATOM 716 N N . VAL A 1 95 ? 24.908 2.954 -26.839 1.00 70.50 95 VAL A N 1
ATOM 717 C CA . VAL A 1 95 ? 23.705 2.608 -27.624 1.00 70.50 95 VAL A CA 1
ATOM 718 C C . VAL A 1 95 ? 22.582 3.646 -27.434 1.00 70.50 95 VAL A C 1
ATOM 720 O O . VAL A 1 95 ? 21.596 3.635 -28.163 1.00 70.50 95 VAL A O 1
ATOM 723 N N . GLY A 1 96 ? 22.710 4.563 -26.470 1.00 56.94 96 GLY A N 1
ATOM 724 C CA . GLY A 1 96 ? 21.626 5.470 -26.084 1.00 56.94 96 GLY A CA 1
ATOM 725 C C . GLY A 1 96 ? 21.596 6.810 -26.824 1.00 56.94 96 GLY A C 1
ATOM 726 O O . GLY A 1 96 ? 22.479 7.643 -26.628 1.00 56.94 96 GLY A O 1
ATOM 727 N N . ASP A 1 97 ? 20.505 7.069 -27.552 1.00 55.72 97 ASP A N 1
ATOM 728 C CA . ASP A 1 97 ? 20.036 8.432 -27.814 1.00 55.72 97 ASP A CA 1
ATOM 729 C C . ASP A 1 97 ? 19.691 9.121 -26.480 1.00 55.72 97 ASP A C 1
ATOM 731 O O . ASP A 1 97 ? 19.042 8.553 -25.597 1.00 55.72 97 ASP A O 1
ATOM 735 N N . SER A 1 98 ? 20.112 10.376 -26.341 1.00 54.38 98 SER A N 1
ATOM 736 C CA . SER A 1 98 ? 20.014 11.234 -25.142 1.00 54.38 98 SER A CA 1
ATOM 737 C C . SER A 1 98 ? 18.597 11.473 -24.563 1.00 54.38 98 SER A C 1
ATOM 739 O O . SER A 1 98 ? 18.448 12.183 -23.566 1.00 54.38 98 SER A O 1
ATOM 741 N N . ALA A 1 99 ? 17.552 10.860 -25.127 1.00 50.50 99 ALA A N 1
ATOM 742 C CA . ALA A 1 99 ? 16.142 11.076 -24.790 1.00 50.50 99 ALA A CA 1
ATOM 743 C C . ALA A 1 99 ? 15.692 10.473 -23.440 1.00 50.50 99 ALA A C 1
ATOM 745 O O . ALA A 1 99 ? 14.668 10.880 -22.889 1.00 50.50 99 ALA A O 1
ATOM 746 N N . TYR A 1 100 ? 16.453 9.543 -22.848 1.00 50.41 100 TYR A N 1
ATOM 747 C CA . TYR A 1 100 ? 16.126 8.992 -21.519 1.00 50.41 100 TYR A CA 1
ATOM 748 C C . TYR A 1 100 ? 16.292 10.008 -20.375 1.00 50.41 100 TYR A C 1
ATOM 750 O O . TYR A 1 100 ? 15.723 9.820 -19.300 1.00 50.41 100 TYR A O 1
ATOM 758 N N . TYR A 1 101 ? 16.998 11.120 -20.608 1.00 50.22 101 TYR A N 1
ATOM 759 C CA . TYR A 1 101 ? 17.113 12.231 -19.654 1.00 50.22 101 TYR A CA 1
ATOM 760 C C . TYR A 1 101 ? 15.895 13.174 -19.659 1.00 50.22 101 TYR A C 1
ATOM 762 O O . TYR A 1 101 ? 15.817 14.080 -18.827 1.00 50.22 101 TYR A O 1
ATOM 770 N N . THR A 1 102 ? 14.939 12.984 -20.576 1.00 48.28 102 THR A N 1
ATOM 771 C CA . THR A 1 102 ? 13.819 13.919 -20.797 1.00 48.28 102 THR A CA 1
ATOM 772 C C . THR A 1 102 ? 12.546 13.554 -20.027 1.00 48.28 102 THR A C 1
ATOM 774 O O . THR A 1 102 ? 11.626 14.364 -19.940 1.00 48.28 102 THR A O 1
ATOM 777 N N . LEU A 1 103 ? 12.487 12.388 -19.374 1.00 46.28 103 LEU A N 1
ATOM 778 C CA . LEU A 1 103 ? 11.424 12.069 -18.412 1.00 46.28 103 LEU A CA 1
ATOM 779 C C . LEU A 1 103 ? 11.690 12.782 -17.068 1.00 46.28 103 LEU A C 1
ATOM 781 O O . LEU A 1 103 ? 11.986 12.155 -16.054 1.00 46.28 103 LEU A O 1
ATOM 785 N N . GLY A 1 104 ? 11.589 14.121 -17.073 1.00 45.16 104 GLY A N 1
ATOM 786 C CA . GLY A 1 104 ? 11.326 14.909 -15.862 1.00 45.16 104 GLY A CA 1
ATOM 787 C C . GLY A 1 104 ? 12.225 16.108 -15.527 1.00 45.16 104 GLY A C 1
ATOM 788 O O . GLY A 1 104 ? 12.214 16.514 -14.370 1.00 45.16 104 GLY A O 1
ATOM 789 N N . THR A 1 105 ? 12.997 16.705 -16.437 1.00 41.28 105 THR A N 1
ATOM 790 C CA . THR A 1 105 ? 13.814 17.886 -16.080 1.00 41.28 105 THR A CA 1
ATOM 791 C C . THR A 1 105 ? 13.048 19.216 -16.195 1.00 41.28 105 THR A C 1
ATOM 793 O O . THR A 1 105 ? 12.617 19.584 -17.286 1.00 41.28 105 THR A O 1
ATOM 796 N N . PRO A 1 106 ? 12.972 20.039 -15.128 1.00 39.53 106 PRO A N 1
ATOM 797 C CA . PRO A 1 106 ? 13.192 21.468 -15.262 1.00 39.53 106 PRO A CA 1
ATOM 798 C C . PRO A 1 106 ? 14.706 21.702 -15.353 1.00 39.53 106 PRO A C 1
ATOM 800 O O . PRO A 1 106 ? 15.481 21.388 -14.449 1.00 39.53 106 PRO A O 1
ATOM 803 N N . VAL A 1 107 ? 15.117 22.210 -16.507 1.00 43.56 107 VAL A N 1
ATOM 804 C CA . VAL A 1 107 ? 16.476 22.624 -16.862 1.00 43.56 107 VAL A CA 1
ATOM 805 C C . VAL A 1 107 ? 17.000 23.623 -15.817 1.00 43.56 107 VAL A C 1
ATOM 807 O O . VAL A 1 107 ? 16.445 24.710 -15.696 1.00 43.56 107 VAL A O 1
ATOM 810 N N . GLY A 1 108 ? 18.052 23.286 -15.056 1.00 36.28 108 GLY A N 1
ATOM 811 C CA . GLY A 1 108 ? 18.784 24.309 -14.286 1.00 36.28 108 GLY A CA 1
ATOM 812 C C . GLY A 1 108 ? 19.595 23.877 -13.060 1.00 36.28 108 GLY A C 1
ATOM 813 O O . GLY A 1 108 ? 20.526 24.586 -12.693 1.00 36.28 108 GLY A O 1
ATOM 814 N N . ALA A 1 109 ? 19.320 22.730 -12.437 1.00 40.16 109 ALA A N 1
ATOM 815 C CA . ALA A 1 109 ? 20.114 22.226 -11.309 1.00 40.16 109 ALA A CA 1
ATOM 816 C C . ALA A 1 109 ? 20.452 20.755 -11.560 1.00 40.16 109 ALA A C 1
ATOM 818 O O . ALA A 1 109 ? 19.550 19.971 -11.825 1.00 40.16 109 ALA A O 1
ATOM 819 N N . GLY A 1 110 ? 21.733 20.382 -11.527 1.00 41.78 110 GLY A N 1
ATOM 820 C CA . GLY A 1 110 ? 22.271 19.084 -11.973 1.00 41.78 110 GLY A CA 1
ATOM 821 C C . GLY A 1 110 ? 21.860 17.832 -11.178 1.00 41.78 110 GLY A C 1
ATOM 822 O O . GLY A 1 110 ? 22.706 16.984 -10.914 1.00 41.78 110 GLY A O 1
ATOM 823 N N . GLY A 1 111 ? 20.592 17.694 -10.785 1.00 49.97 111 GLY A N 1
ATOM 824 C CA . GLY A 1 111 ? 20.014 16.476 -10.226 1.00 49.97 111 GLY A CA 1
ATOM 825 C C . GLY A 1 111 ? 19.163 15.751 -11.268 1.00 49.97 111 GLY A C 1
ATOM 826 O O . GLY A 1 111 ? 18.258 16.338 -11.854 1.00 49.97 111 GLY A O 1
ATOM 827 N N . SER A 1 112 ? 19.431 14.463 -11.491 1.00 61.22 112 SER A N 1
ATOM 828 C CA . SER A 1 112 ? 18.558 13.618 -12.313 1.00 61.22 112 SER A CA 1
ATOM 829 C C . SER A 1 112 ? 17.144 13.572 -11.703 1.00 61.22 112 SER A C 1
ATOM 831 O O . SER A 1 112 ? 17.030 13.305 -10.502 1.00 61.22 112 SER A O 1
ATOM 833 N N . PRO A 1 113 ? 16.058 13.755 -12.479 1.00 64.88 113 PRO A N 1
ATOM 834 C CA . PRO A 1 113 ? 14.687 13.681 -11.961 1.00 64.88 113 PRO A CA 1
ATOM 835 C C . PRO A 1 113 ? 14.348 12.323 -11.332 1.00 64.88 113 PRO A C 1
ATOM 837 O O . PRO A 1 113 ? 13.525 12.243 -10.418 1.00 64.88 113 PRO A O 1
ATOM 840 N N . THR A 1 114 ? 15.049 11.261 -11.739 1.00 71.12 114 THR A N 1
ATOM 841 C CA . THR A 1 114 ? 14.940 9.933 -11.121 1.00 71.12 114 THR A CA 1
ATOM 842 C C . THR A 1 114 ? 15.388 9.925 -9.661 1.00 71.12 114 THR A C 1
ATOM 844 O O . THR A 1 114 ? 14.770 9.251 -8.838 1.00 71.12 114 THR A O 1
ATOM 847 N N . LEU A 1 115 ? 16.412 10.708 -9.304 1.00 76.00 115 LEU A N 1
ATOM 848 C CA . LEU A 1 115 ? 16.900 10.803 -7.929 1.00 76.00 115 LEU A CA 1
ATOM 849 C C . LEU A 1 115 ? 15.876 11.507 -7.033 1.00 76.00 115 LEU A C 1
ATOM 851 O O . LEU A 1 115 ? 15.599 11.035 -5.932 1.00 76.00 115 LEU A O 1
ATOM 855 N N . GLY A 1 116 ? 15.268 12.592 -7.523 1.00 77.25 116 GLY A N 1
ATOM 856 C CA . GLY A 1 116 ? 14.207 13.303 -6.804 1.00 77.25 116 GLY A CA 1
ATOM 857 C C . GLY A 1 116 ? 12.996 12.408 -6.538 1.00 77.25 116 GLY A C 1
ATOM 858 O O . GLY A 1 116 ? 12.498 12.356 -5.411 1.00 77.25 116 GLY A O 1
ATOM 859 N N . LEU A 1 117 ? 12.577 11.632 -7.543 1.00 82.00 117 LEU A N 1
ATOM 860 C CA . LEU A 1 117 ? 11.480 10.678 -7.396 1.00 82.00 117 LEU A CA 1
ATOM 861 C C . LEU A 1 117 ? 11.825 9.554 -6.406 1.00 82.00 117 LEU A C 1
ATOM 863 O O . LEU A 1 117 ? 10.984 9.206 -5.582 1.00 82.00 117 LEU A O 1
ATOM 867 N N . LEU A 1 118 ? 13.053 9.023 -6.423 1.00 84.75 118 LEU A N 1
ATOM 868 C CA . LEU A 1 118 ? 13.499 8.007 -5.460 1.00 84.75 118 LEU A CA 1
ATOM 869 C C . LEU A 1 118 ? 13.517 8.528 -4.023 1.00 84.75 118 LEU A C 1
ATOM 871 O O . LEU A 1 118 ? 13.045 7.833 -3.123 1.00 84.75 118 LEU A O 1
ATOM 875 N N . ILE A 1 119 ? 14.016 9.747 -3.802 1.00 86.12 119 ILE A N 1
ATOM 876 C CA . ILE A 1 119 ? 14.013 10.383 -2.477 1.00 86.12 119 ILE A CA 1
ATOM 877 C C . ILE A 1 119 ? 12.573 10.561 -1.990 1.00 86.12 119 ILE A C 1
ATOM 879 O O . ILE A 1 119 ? 12.255 10.213 -0.851 1.00 86.12 119 ILE A O 1
ATOM 883 N N . PHE A 1 120 ? 11.683 11.043 -2.860 1.00 87.62 120 PHE A N 1
ATOM 884 C CA . PHE A 1 120 ? 10.269 11.203 -2.539 1.00 87.62 120 PHE A CA 1
ATOM 885 C C . PHE A 1 120 ? 9.607 9.866 -2.180 1.00 87.62 120 PHE A C 1
ATOM 887 O O . PHE A 1 120 ? 9.028 9.743 -1.099 1.00 87.62 120 PHE A O 1
ATOM 894 N N . CYS A 1 121 ? 9.760 8.838 -3.017 1.00 88.31 121 CYS A N 1
ATOM 895 C CA . CYS A 1 121 ? 9.193 7.514 -2.760 1.00 88.31 121 CYS A CA 1
ATOM 896 C C . CYS A 1 121 ? 9.754 6.900 -1.469 1.00 88.31 121 CYS A C 1
ATOM 898 O O . CYS A 1 121 ? 8.996 6.405 -0.635 1.00 88.31 121 CYS A O 1
ATOM 900 N N . GLY A 1 122 ? 11.070 6.994 -1.257 1.00 86.81 122 GLY A N 1
ATOM 901 C CA . GLY A 1 122 ? 11.729 6.520 -0.041 1.00 86.81 122 GLY A CA 1
ATOM 902 C C . GLY A 1 122 ? 11.222 7.231 1.216 1.00 86.81 122 GLY A C 1
ATOM 903 O O . GLY A 1 122 ? 10.957 6.580 2.228 1.00 86.81 122 GLY A O 1
ATOM 904 N N . SER A 1 123 ? 11.004 8.548 1.147 1.00 90.62 123 SER A N 1
ATOM 905 C CA . SER A 1 123 ? 10.427 9.307 2.263 1.00 90.62 123 SER A CA 1
ATOM 906 C C . SER A 1 123 ? 8.995 8.864 2.586 1.00 90.62 123 SER A C 1
ATOM 908 O O . SER A 1 123 ? 8.656 8.719 3.760 1.00 90.62 123 SER A O 1
ATOM 910 N N . MET A 1 124 ? 8.178 8.549 1.573 1.00 89.94 124 MET A N 1
ATOM 911 C CA . MET A 1 124 ? 6.813 8.048 1.769 1.00 89.94 124 MET A CA 1
ATOM 912 C C . MET A 1 124 ? 6.793 6.668 2.427 1.00 89.94 124 MET A C 1
ATOM 914 O O . MET A 1 124 ? 6.000 6.444 3.346 1.00 89.94 124 MET A O 1
ATOM 918 N N . VAL A 1 125 ? 7.707 5.768 2.041 1.00 92.44 125 VAL A N 1
ATOM 919 C CA . VAL A 1 125 ? 7.897 4.482 2.736 1.00 92.44 125 VAL A CA 1
ATOM 920 C C . VAL A 1 125 ? 8.214 4.725 4.212 1.00 92.44 125 VAL A C 1
ATOM 922 O O . VAL A 1 125 ? 7.580 4.129 5.084 1.00 92.44 125 VAL A O 1
ATOM 925 N N . LEU A 1 126 ? 9.145 5.637 4.509 1.00 92.19 126 LEU A N 1
ATOM 926 C CA . LEU A 1 126 ? 9.551 5.949 5.879 1.00 92.19 126 LEU A CA 1
ATOM 927 C C . LEU A 1 126 ? 8.385 6.511 6.706 1.00 92.19 126 LEU A C 1
ATOM 929 O O . LEU A 1 126 ? 8.153 6.042 7.819 1.00 92.19 126 LEU A O 1
ATOM 933 N N . VAL A 1 127 ? 7.599 7.441 6.153 1.00 94.31 127 VAL A N 1
ATOM 934 C CA . VAL A 1 127 ? 6.389 7.978 6.803 1.00 94.31 127 VAL A CA 1
ATOM 935 C C . VAL A 1 127 ? 5.386 6.863 7.110 1.00 94.31 127 VAL A C 1
ATOM 937 O O . VAL A 1 127 ? 4.879 6.778 8.231 1.00 94.31 127 VAL A O 1
ATOM 940 N N . CYS A 1 128 ? 5.133 5.958 6.163 1.00 92.12 128 CYS A N 1
ATOM 941 C CA . CYS A 1 128 ? 4.204 4.845 6.368 1.00 92.12 128 CYS A CA 1
ATOM 942 C C . CYS A 1 128 ? 4.691 3.870 7.458 1.00 92.12 128 CYS A C 1
ATOM 944 O O . CYS A 1 128 ? 3.898 3.412 8.290 1.00 92.12 128 CYS A O 1
ATOM 946 N N . LEU A 1 129 ? 5.997 3.589 7.503 1.00 91.12 129 LEU A N 1
ATOM 947 C CA . LEU A 1 129 ? 6.612 2.771 8.552 1.00 91.12 129 LEU A CA 1
ATOM 948 C C . LEU A 1 129 ? 6.573 3.461 9.922 1.00 91.12 129 LEU A C 1
ATOM 950 O O . LEU A 1 129 ? 6.306 2.790 10.919 1.00 91.12 129 LEU A O 1
ATOM 954 N N . LEU A 1 130 ? 6.760 4.783 9.986 1.00 92.00 130 LEU A N 1
ATOM 955 C CA . LEU A 1 130 ? 6.619 5.558 11.223 1.00 92.00 130 LEU A CA 1
ATOM 956 C C . LEU A 1 130 ? 5.187 5.510 11.759 1.00 92.00 130 LEU A C 1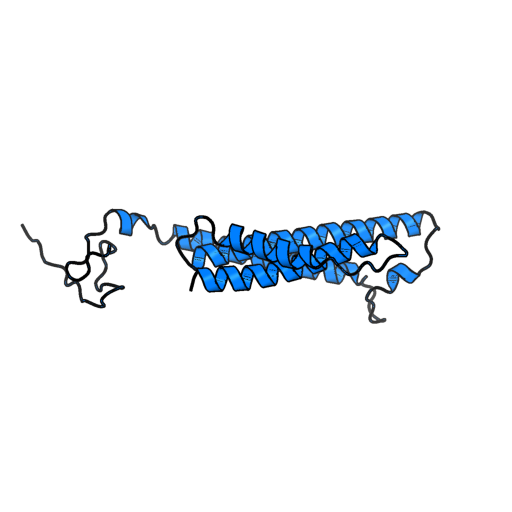
ATOM 958 O O . LEU A 1 130 ? 4.993 5.239 12.944 1.00 92.00 130 LEU A O 1
ATOM 962 N N . ILE A 1 131 ? 4.178 5.685 10.899 1.00 90.00 131 ILE A N 1
ATOM 963 C CA . ILE A 1 131 ? 2.763 5.547 11.286 1.00 90.00 131 ILE A CA 1
ATOM 964 C C . ILE A 1 131 ? 2.513 4.153 11.871 1.00 90.00 131 ILE A C 1
ATOM 966 O O . ILE A 1 131 ? 1.893 4.012 12.929 1.00 90.00 131 ILE A O 1
ATOM 970 N N . ARG A 1 132 ? 3.036 3.106 11.219 1.00 89.06 132 ARG A N 1
ATOM 971 C CA . ARG A 1 132 ? 2.917 1.728 11.710 1.00 89.06 132 ARG A CA 1
ATOM 972 C C . ARG A 1 132 ? 3.631 1.527 13.046 1.00 89.06 132 ARG A C 1
ATOM 974 O O . ARG A 1 132 ? 3.090 0.851 13.921 1.00 89.06 132 ARG A O 1
ATOM 981 N N . PHE A 1 133 ? 4.819 2.098 13.205 1.00 89.25 133 PHE A N 1
ATOM 982 C CA . PHE A 1 133 ? 5.605 2.022 14.431 1.00 89.25 133 PHE A CA 1
ATOM 983 C C . PH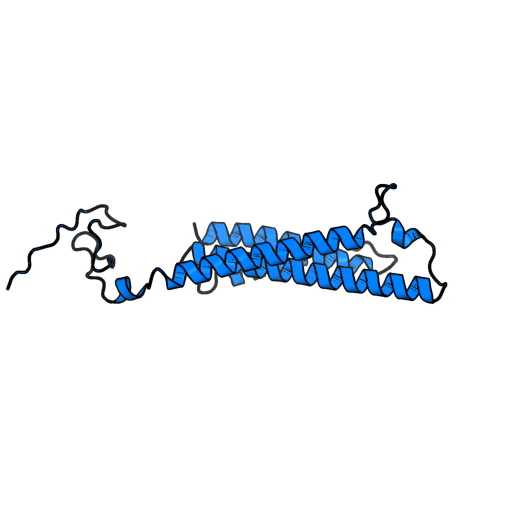E A 1 133 ? 4.879 2.685 15.606 1.00 89.25 133 PHE A C 1
ATOM 985 O O . PHE A 1 133 ? 4.714 2.052 16.651 1.00 89.25 133 PHE A O 1
ATOM 992 N N . ILE A 1 134 ? 4.373 3.907 15.414 1.00 88.81 134 ILE A N 1
ATOM 993 C CA . ILE A 1 134 ? 3.601 4.652 16.419 1.00 88.81 134 ILE A CA 1
ATOM 994 C C . ILE A 1 134 ? 2.344 3.871 16.808 1.00 88.81 134 ILE A C 1
ATOM 996 O O . ILE A 1 134 ? 2.049 3.721 17.991 1.00 88.81 134 ILE A O 1
ATOM 1000 N N . ALA A 1 135 ? 1.631 3.307 15.833 1.00 84.94 135 ALA A N 1
ATOM 1001 C CA . ALA A 1 135 ? 0.432 2.532 16.121 1.00 84.94 135 ALA A CA 1
ATOM 1002 C C . ALA A 1 135 ? 0.719 1.206 16.850 1.00 84.94 135 ALA A C 1
ATOM 1004 O O . ALA A 1 135 ? -0.057 0.785 17.701 1.00 84.94 135 ALA A O 1
ATOM 1005 N N . ASN A 1 136 ? 1.845 0.547 16.560 1.00 85.19 136 ASN A N 1
ATOM 1006 C CA . ASN A 1 136 ? 2.273 -0.636 17.313 1.00 85.19 136 ASN A CA 1
ATOM 1007 C C . ASN A 1 136 ? 2.692 -0.287 18.748 1.00 85.19 136 ASN A C 1
ATOM 1009 O O . ASN A 1 136 ? 2.488 -1.091 19.655 1.00 85.19 136 ASN A O 1
ATOM 1013 N N . ARG A 1 137 ? 3.306 0.884 18.957 1.00 85.25 137 ARG A N 1
ATOM 1014 C CA . ARG A 1 137 ? 3.646 1.404 20.290 1.00 85.25 137 ARG A CA 1
ATOM 1015 C C . ARG A 1 137 ? 2.387 1.698 21.098 1.00 85.25 137 ARG A C 1
ATOM 1017 O O . ARG A 1 137 ? 2.274 1.206 22.217 1.00 85.25 137 ARG A O 1
ATOM 1024 N N . SER A 1 138 ? 1.417 2.395 20.509 1.00 79.25 138 SER A N 1
ATOM 1025 C CA . SER A 1 138 ? 0.174 2.731 21.205 1.00 79.25 138 SER A CA 1
ATOM 1026 C C . SER A 1 138 ? -0.642 1.489 21.579 1.00 79.25 138 SER A C 1
ATOM 1028 O O . SER A 1 138 ? -1.203 1.435 22.667 1.00 79.25 138 SER A O 1
ATOM 1030 N N . GLU A 1 139 ? -0.651 0.434 20.756 1.00 71.94 139 GLU A N 1
ATOM 1031 C CA . GLU A 1 139 ? -1.313 -0.828 21.129 1.00 71.94 139 GLU A CA 1
ATOM 1032 C C . GLU A 1 139 ? -0.640 -1.556 22.308 1.00 71.94 139 GLU A C 1
ATOM 1034 O O . GLU A 1 139 ? -1.320 -2.291 23.024 1.00 71.94 139 GLU A O 1
ATOM 1039 N N . LYS A 1 140 ? 0.667 -1.360 22.534 1.00 71.19 140 LYS A N 1
ATOM 1040 C CA . LYS A 1 140 ? 1.388 -1.949 23.677 1.00 71.19 140 LYS A CA 1
ATOM 1041 C C . LYS A 1 140 ? 1.147 -1.187 24.978 1.00 71.19 140 LYS A C 1
ATOM 1043 O O . LYS A 1 140 ? 1.099 -1.806 26.035 1.00 71.19 140 LYS A O 1
ATOM 1048 N N . GLU A 1 141 ? 0.995 0.132 24.899 1.00 65.06 141 GLU A N 1
ATOM 1049 C CA . GLU A 1 141 ? 0.794 1.001 26.067 1.00 65.06 141 GLU A CA 1
ATOM 1050 C C . GLU A 1 141 ? -0.641 0.934 26.617 1.00 65.06 141 GLU A C 1
ATOM 1052 O O . GLU A 1 141 ? -0.855 1.172 27.803 1.00 65.06 141 GLU A O 1
ATOM 1057 N N . PHE A 1 142 ? -1.613 0.512 25.801 1.00 57.59 142 PHE A N 1
ATOM 1058 C CA . PHE A 1 142 ? -2.972 0.187 26.242 1.00 57.59 142 PHE A CA 1
ATOM 1059 C C . PHE A 1 142 ? -3.201 -1.331 26.208 1.00 57.59 142 PHE A C 1
ATOM 1061 O O . PHE A 1 142 ? -3.838 -1.833 25.272 1.00 57.59 142 PHE A O 1
ATOM 1068 N N . PRO A 1 143 ? -2.711 -2.103 27.198 1.00 52.81 143 PRO A N 1
ATOM 1069 C CA . PRO A 1 143 ? -2.933 -3.539 27.229 1.00 52.81 143 PRO A CA 1
ATOM 1070 C C . PRO A 1 143 ? -4.439 -3.821 27.252 1.00 52.81 143 PRO A C 1
ATOM 1072 O O . PRO A 1 143 ? -5.138 -3.615 28.246 1.00 52.81 143 PRO A O 1
ATOM 1075 N N . ARG A 1 144 ? -4.946 -4.360 26.135 1.00 53.00 144 ARG A N 1
ATOM 1076 C CA . ARG A 1 144 ? -6.326 -4.864 25.986 1.00 53.00 144 ARG A CA 1
ATOM 1077 C C . ARG A 1 144 ? -6.690 -5.928 27.033 1.00 53.00 144 ARG A C 1
ATOM 1079 O O . ARG A 1 144 ? -7.852 -6.313 27.141 1.00 53.00 144 ARG A O 1
ATOM 1086 N N . GLU A 1 145 ? -5.725 -6.401 27.817 1.00 48.97 145 GLU A N 1
ATOM 1087 C CA . GLU A 1 145 ? -5.936 -7.304 28.947 1.00 48.97 145 GLU A CA 1
ATOM 1088 C C . GLU A 1 145 ? -6.770 -6.692 30.078 1.00 48.97 145 GLU A C 1
ATOM 1090 O O . GLU A 1 145 ? -7.480 -7.433 30.758 1.00 48.97 145 GLU A O 1
ATOM 1095 N N . ALA A 1 146 ? -6.834 -5.360 30.200 1.00 50.75 146 ALA A N 1
ATOM 1096 C CA . ALA A 1 146 ? -7.789 -4.714 31.106 1.00 50.75 146 ALA A CA 1
ATOM 1097 C C . ALA A 1 146 ? -9.265 -4.963 30.714 1.00 50.75 146 ALA A C 1
ATOM 1099 O O . ALA A 1 146 ? -10.156 -4.796 31.546 1.00 50.75 146 ALA A O 1
ATOM 1100 N N . ILE A 1 147 ? -9.533 -5.387 29.468 1.00 52.12 147 ILE A N 1
ATOM 1101 C CA . ILE A 1 147 ? -10.883 -5.650 28.938 1.00 52.12 147 ILE A CA 1
ATOM 1102 C C . ILE A 1 147 ? -11.255 -7.143 29.046 1.00 52.12 147 ILE A C 1
ATOM 1104 O O . ILE A 1 147 ? -12.431 -7.473 29.174 1.00 52.12 147 ILE A O 1
ATOM 1108 N N . LYS A 1 148 ? -10.284 -8.074 29.065 1.00 51.75 148 LYS A N 1
ATOM 1109 C CA . LYS A 1 148 ? -10.559 -9.531 29.134 1.00 51.75 148 LYS A CA 1
ATOM 1110 C C . LYS A 1 148 ? -11.041 -10.027 30.505 1.00 51.75 148 LYS A C 1
ATOM 1112 O O . LYS A 1 148 ? -11.657 -11.083 30.572 1.00 51.75 148 LYS A O 1
ATOM 1117 N N . LYS A 1 149 ? -10.810 -9.270 31.582 1.00 52.56 149 LYS A N 1
ATOM 1118 C CA . LYS A 1 149 ? -11.446 -9.471 32.904 1.00 52.56 149 LYS A CA 1
ATOM 1119 C C . LYS A 1 149 ? -12.362 -8.298 33.266 1.00 52.56 149 LYS A C 1
ATOM 1121 O O . LYS A 1 149 ? -12.446 -7.896 34.426 1.00 52.56 149 LYS A O 1
ATOM 1126 N N . GLY A 1 150 ? -12.981 -7.714 32.249 1.00 58.47 150 GLY A N 1
ATOM 1127 C CA . GLY A 1 150 ? -13.927 -6.628 32.387 1.00 58.47 150 GLY A CA 1
ATOM 1128 C C . GLY A 1 150 ? -15.281 -7.115 32.873 1.00 58.47 150 GLY A C 1
ATOM 1129 O O . GLY A 1 150 ? -15.889 -7.963 32.226 1.00 58.47 150 GLY A O 1
ATOM 1130 N N . MET A 1 151 ? -15.763 -6.582 33.994 1.00 66.75 151 MET A N 1
ATOM 1131 C CA . MET A 1 151 ? -17.133 -6.828 34.444 1.00 66.75 151 MET A CA 1
ATOM 1132 C C . MET A 1 151 ? -18.103 -6.295 33.364 1.00 66.75 151 MET A C 1
ATOM 1134 O O . MET A 1 151 ? -17.862 -5.207 32.825 1.00 66.75 151 MET A O 1
ATOM 1138 N N . PRO A 1 152 ? -19.152 -7.039 32.968 1.00 81.44 152 PRO A N 1
ATOM 1139 C CA . PRO A 1 152 ? -20.131 -6.531 32.015 1.00 81.44 152 PRO A CA 1
ATOM 1140 C C . PRO A 1 152 ? -20.857 -5.324 32.612 1.00 81.44 152 PRO A C 1
ATOM 1142 O O . PRO A 1 152 ? -21.132 -5.271 33.809 1.00 81.44 152 PRO A O 1
ATOM 1145 N N . CYS A 1 153 ? -21.176 -4.336 31.779 1.00 80.12 153 CYS A N 1
ATOM 1146 C CA . CYS A 1 153 ? -21.950 -3.185 32.2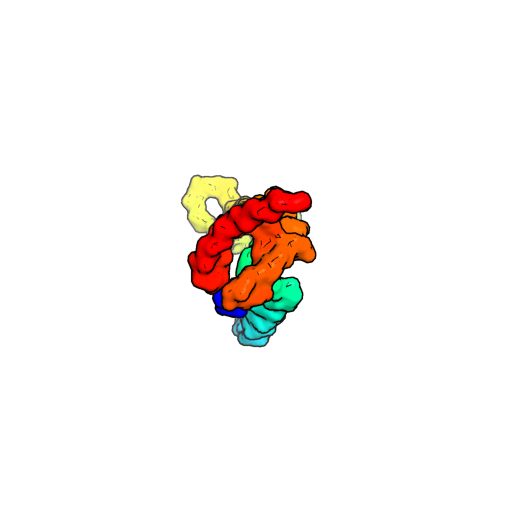23 1.00 80.12 153 CYS A CA 1
ATOM 1147 C C . CYS A 1 153 ? -23.337 -3.635 32.711 1.00 80.12 153 CYS A C 1
ATOM 1149 O O . CYS A 1 153 ? -24.051 -4.260 31.927 1.00 80.12 153 CYS A O 1
ATOM 1151 N N . PRO A 1 154 ? -23.775 -3.266 33.930 1.00 79.94 154 PRO A N 1
ATOM 1152 C CA . PRO A 1 154 ? -25.070 -3.697 34.467 1.00 79.94 154 PRO A CA 1
ATOM 1153 C C . PRO A 1 154 ? -26.266 -3.180 33.653 1.00 79.94 154 PRO A C 1
ATOM 1155 O O . PRO A 1 154 ? -27.344 -3.753 33.706 1.00 79.94 154 PRO A O 1
ATOM 1158 N N . GLN A 1 155 ? -26.078 -2.108 32.878 1.00 87.12 155 GLN A N 1
ATOM 1159 C CA . GLN A 1 155 ? -27.127 -1.496 32.059 1.00 87.12 155 GLN A CA 1
ATOM 1160 C C . GLN A 1 155 ? -27.181 -2.043 30.625 1.00 87.12 155 GLN A C 1
ATOM 1162 O O . GLN A 1 155 ? -28.248 -2.082 30.028 1.00 87.12 155 GLN A O 1
ATOM 1167 N N . CYS A 1 156 ? -26.041 -2.422 30.032 1.00 85.31 156 CYS A N 1
ATOM 1168 C CA . CYS A 1 156 ? -25.982 -2.773 28.603 1.00 85.31 156 CYS A CA 1
ATOM 1169 C C . CYS A 1 156 ? -25.219 -4.064 28.275 1.00 85.31 156 CYS A C 1
ATOM 1171 O O . CYS A 1 156 ? -25.006 -4.354 27.099 1.00 85.31 156 CYS A O 1
ATOM 1173 N N . ALA A 1 157 ? -24.767 -4.808 29.288 1.00 82.06 157 ALA A N 1
ATOM 1174 C CA . ALA A 1 157 ? -24.034 -6.075 29.197 1.00 82.06 157 ALA A CA 1
ATOM 1175 C C . ALA A 1 157 ? -22.728 -6.054 28.373 1.00 82.06 157 ALA A C 1
ATOM 1177 O O . ALA A 1 157 ? -22.091 -7.089 28.185 1.00 82.06 157 ALA A O 1
ATOM 1178 N N . LYS A 1 158 ? -22.279 -4.887 27.897 1.00 81.69 158 LYS A N 1
ATOM 1179 C CA . LYS A 1 158 ? -21.018 -4.761 27.160 1.00 81.69 158 LYS A CA 1
ATOM 1180 C C . LYS A 1 158 ? -19.820 -4.794 28.115 1.00 81.69 158 LYS A C 1
ATOM 1182 O O . LYS A 1 158 ? -19.914 -4.235 29.209 1.00 81.69 158 LYS A O 1
ATOM 1187 N N . PRO A 1 159 ? -18.699 -5.415 27.714 1.00 79.56 159 PRO A N 1
ATOM 1188 C CA . PRO A 1 159 ? -17.513 -5.524 28.556 1.00 79.56 159 PRO A CA 1
ATOM 1189 C C . PRO A 1 159 ? -16.918 -4.141 28.837 1.00 79.56 159 PRO A C 1
ATOM 1191 O O . PRO A 1 159 ? -16.770 -3.321 27.927 1.00 79.56 159 PRO A O 1
ATOM 1194 N N . LEU A 1 160 ? -16.578 -3.887 30.100 1.00 77.19 160 LEU A N 1
ATOM 1195 C CA . LEU A 1 160 ? -15.966 -2.642 30.566 1.00 77.19 160 LEU A CA 1
ATOM 1196 C C . LEU A 1 160 ? -14.515 -2.880 30.973 1.00 77.19 160 LEU A C 1
ATOM 1198 O O . LEU A 1 160 ? -14.184 -3.947 31.471 1.00 77.19 160 LEU A O 1
ATOM 1202 N N . ALA A 1 161 ? -13.643 -1.883 30.835 1.00 74.75 161 ALA A N 1
ATOM 1203 C CA . ALA A 1 161 ? -12.351 -1.941 31.517 1.00 74.75 161 ALA A CA 1
ATOM 1204 C C . ALA A 1 161 ? -12.576 -1.930 33.042 1.00 74.75 161 ALA A C 1
ATOM 1206 O O . ALA A 1 161 ? -13.478 -1.236 33.514 1.00 74.75 161 ALA A O 1
ATOM 1207 N N . LYS A 1 162 ? -11.755 -2.665 33.807 1.00 69.38 162 LYS A N 1
ATOM 1208 C CA . LYS A 1 162 ? -11.883 -2.811 35.275 1.00 69.38 162 LYS A CA 1
ATOM 1209 C C . LYS A 1 162 ? -11.992 -1.497 36.068 1.00 69.38 162 LYS A C 1
ATOM 1211 O O . LYS A 1 162 ? -12.509 -1.519 37.176 1.00 69.38 162 LYS A O 1
ATOM 1216 N N . GLU A 1 163 ? -11.545 -0.378 35.504 1.00 70.75 163 GLU A N 1
ATOM 1217 C CA . GLU A 1 163 ? -11.509 0.937 36.164 1.00 70.75 163 GLU A CA 1
ATOM 1218 C C . GLU A 1 163 ? -12.353 2.007 35.440 1.00 70.75 163 GLU A C 1
ATOM 1220 O O . GLU A 1 163 ? -12.196 3.210 35.659 1.00 70.75 163 GLU A O 1
ATOM 1225 N N . ALA A 1 164 ? -13.258 1.608 34.541 1.00 70.12 164 ALA A N 1
ATOM 1226 C CA . ALA A 1 164 ? -14.079 2.564 33.803 1.00 70.12 164 ALA A CA 1
ATOM 1227 C C . ALA A 1 164 ? -15.131 3.225 34.714 1.00 70.12 164 ALA A C 1
ATOM 1229 O O . ALA A 1 164 ? -16.110 2.594 35.094 1.00 70.12 164 ALA A O 1
ATOM 1230 N N . LYS A 1 165 ? -14.987 4.531 34.989 1.00 80.38 165 LYS A N 1
ATOM 1231 C CA . LYS A 1 165 ? -15.994 5.341 35.716 1.00 80.38 165 LYS A CA 1
ATOM 1232 C C . LYS A 1 165 ? -17.295 5.553 34.930 1.00 80.38 165 LYS A C 1
ATOM 1234 O O . LYS A 1 165 ? -18.320 5.920 35.497 1.00 80.38 165 LYS A O 1
ATOM 1239 N N . LYS A 1 166 ? -17.266 5.358 33.609 1.00 84.25 166 LYS A N 1
ATOM 1240 C CA . LYS A 1 166 ? -18.412 5.557 32.716 1.00 84.25 166 LYS A CA 1
ATOM 1241 C C . LYS A 1 166 ? -18.399 4.521 31.603 1.00 84.25 166 LYS A C 1
ATOM 1243 O O . LYS A 1 166 ? -17.351 4.242 31.018 1.00 84.25 166 LYS A O 1
ATOM 1248 N N . CYS A 1 167 ? -19.561 3.961 31.283 1.00 80.31 167 CYS A N 1
ATOM 1249 C CA . CYS A 1 167 ? -19.688 3.057 30.149 1.00 80.31 167 CYS A CA 1
ATOM 1250 C C . CYS A 1 167 ? -19.564 3.838 28.834 1.00 80.31 167 CYS A C 1
ATOM 1252 O O . CYS A 1 167 ? -20.367 4.730 28.565 1.00 80.31 167 CYS A O 1
ATOM 1254 N N . GLN A 1 168 ? -18.606 3.469 27.979 1.00 81.12 168 GLN A N 1
ATOM 1255 C CA . GLN A 1 168 ? -18.425 4.103 26.664 1.00 81.12 168 GLN A CA 1
ATOM 1256 C C . GLN A 1 168 ? -19.583 3.835 25.692 1.00 81.12 168 GLN A C 1
ATOM 1258 O O . GLN A 1 168 ? -19.731 4.550 24.707 1.00 81.12 168 GLN A O 1
ATOM 1263 N N . PHE A 1 169 ? -20.398 2.808 25.947 1.00 81.25 169 PHE A N 1
ATOM 1264 C CA . PHE A 1 169 ? -21.463 2.405 25.034 1.00 81.25 169 PHE A CA 1
ATOM 1265 C C . PHE A 1 169 ? -22.835 2.974 25.394 1.00 81.25 169 PHE A C 1
ATOM 1267 O O . PHE A 1 169 ? -23.554 3.378 24.489 1.00 81.25 169 PHE A O 1
ATOM 1274 N N . CYS A 1 170 ? -23.213 2.977 26.678 1.00 85.38 170 CYS A N 1
ATOM 1275 C CA . CYS A 1 170 ? -24.512 3.496 27.127 1.00 85.38 170 CYS A CA 1
ATOM 1276 C C . CYS A 1 170 ? -24.417 4.822 27.891 1.00 85.38 170 CYS A C 1
ATOM 1278 O O . CYS A 1 170 ? -25.440 5.405 28.224 1.00 85.38 170 CYS A O 1
ATOM 1280 N N . GLY A 1 171 ? -23.210 5.301 28.206 1.00 82.69 171 GLY A N 1
ATOM 1281 C CA . GLY A 1 171 ? -23.020 6.549 28.944 1.00 82.69 171 GLY A CA 1
ATOM 1282 C C . GLY A 1 171 ? -23.381 6.486 30.432 1.00 82.69 171 GLY A C 1
ATOM 1283 O O . GLY A 1 171 ? -23.264 7.508 31.104 1.00 82.69 171 GLY A O 1
ATOM 1284 N N . ALA A 1 172 ? -23.774 5.326 30.968 1.00 82.19 172 ALA A N 1
ATOM 1285 C CA . ALA A 1 172 ? -24.071 5.169 32.390 1.00 82.19 172 ALA A CA 1
ATOM 1286 C C . ALA A 1 172 ? -22.820 5.421 33.252 1.00 82.19 172 ALA A C 1
ATOM 1288 O O . ALA A 1 172 ? -21.738 4.907 32.945 1.00 82.19 172 ALA A O 1
ATOM 1289 N N . ASN A 1 173 ? -22.973 6.199 34.328 1.00 85.00 173 ASN A N 1
ATOM 1290 C CA . ASN A 1 173 ? -21.937 6.365 35.345 1.00 85.00 173 ASN A CA 1
ATOM 1291 C C . ASN A 1 173 ? -21.856 5.090 36.185 1.00 85.00 173 ASN A C 1
ATOM 1293 O O . ASN A 1 173 ? -22.832 4.667 36.799 1.00 85.00 173 ASN A O 1
ATOM 1297 N N . LEU A 1 174 ? -20.676 4.487 36.196 1.0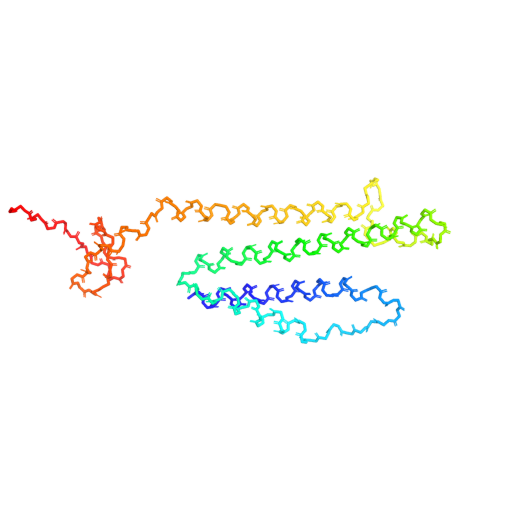0 76.12 174 LEU A N 1
ATOM 1298 C CA . LEU A 1 174 ? -20.350 3.325 37.002 1.00 76.12 174 LEU A CA 1
ATOM 1299 C C . LEU A 1 174 ? -19.701 3.883 38.263 1.00 76.12 174 LEU A C 1
ATOM 1301 O O . LEU A 1 174 ? -18.497 4.138 38.299 1.00 76.12 174 LEU A O 1
ATOM 1305 N N . GLN A 1 175 ? -20.520 4.189 39.268 1.00 73.31 175 GLN A N 1
ATOM 1306 C CA . GLN A 1 175 ? -19.972 4.513 40.579 1.00 73.31 175 GLN A CA 1
ATOM 1307 C C . GLN A 1 175 ? -19.186 3.292 41.078 1.00 73.31 175 GLN A C 1
ATOM 1309 O O . GLN A 1 175 ? -19.658 2.166 40.897 1.00 73.31 175 GLN A O 1
ATOM 1314 N N . PRO A 1 176 ? -17.997 3.481 41.677 1.00 60.78 176 PRO A N 1
ATOM 1315 C CA . PRO A 1 176 ? -17.307 2.390 42.340 1.00 60.78 176 PRO A CA 1
ATOM 1316 C C . PRO A 1 176 ? -18.216 1.913 43.471 1.00 60.78 176 PRO A C 1
ATOM 1318 O O . PRO A 1 176 ? -18.352 2.591 44.487 1.00 60.78 176 PRO A O 1
ATOM 1321 N N . GLN A 1 177 ? -18.898 0.782 43.276 1.00 53.91 177 GLN A N 1
ATOM 1322 C CA . GLN A 1 177 ? -19.581 0.133 44.381 1.00 53.91 177 GLN A CA 1
ATOM 1323 C C . GLN A 1 177 ? -18.497 -0.263 45.381 1.00 53.91 177 GLN A C 1
ATOM 1325 O O . GLN A 1 177 ? -17.639 -1.097 45.091 1.00 53.91 177 GLN A O 1
ATOM 1330 N N . GLN A 1 178 ? -18.514 0.411 46.531 1.00 45.56 178 GLN A N 1
ATOM 1331 C CA . GLN A 1 178 ? -17.773 0.057 47.731 1.00 45.56 178 GLN A CA 1
ATOM 1332 C C . GLN A 1 178 ? -18.225 -1.341 48.172 1.00 45.56 178 GLN A C 1
ATOM 1334 O O . GLN A 1 178 ? -19.064 -1.481 49.054 1.00 45.56 178 GLN A O 1
ATOM 1339 N N . HIS A 1 179 ? -17.694 -2.394 47.558 1.00 42.81 179 HIS A N 1
ATOM 1340 C CA . HIS A 1 179 ? -17.720 -3.717 48.166 1.00 42.81 179 HIS A CA 1
ATOM 134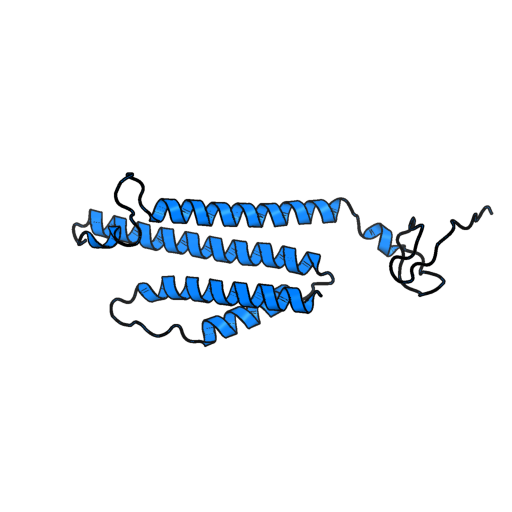1 C C . HIS A 1 179 ? -16.590 -3.769 49.193 1.00 42.81 179 HIS A C 1
ATOM 1343 O O . HIS A 1 179 ? -15.506 -4.283 48.941 1.00 42.81 179 HIS A O 1
ATOM 1349 N N . ALA A 1 180 ? -16.859 -3.138 50.335 1.00 43.53 180 ALA A N 1
ATOM 1350 C CA . ALA A 1 180 ? -16.261 -3.498 51.604 1.00 43.53 180 ALA A CA 1
ATOM 1351 C C . ALA A 1 180 ? -17.070 -4.677 52.152 1.00 43.53 180 ALA A C 1
ATOM 1353 O O . ALA A 1 180 ? -18.142 -4.455 52.709 1.00 43.53 180 ALA A O 1
ATOM 1354 N N . ILE A 1 181 ? -16.587 -5.902 51.929 1.00 40.09 181 ILE A N 1
ATOM 1355 C CA . ILE A 1 181 ? -16.794 -7.063 52.808 1.00 40.09 181 ILE A CA 1
ATOM 1356 C C . ILE A 1 181 ? -15.509 -7.885 52.754 1.00 40.09 181 ILE A C 1
ATOM 1358 O O . ILE A 1 181 ? -15.106 -8.239 51.622 1.00 40.09 181 ILE A O 1
#

Secondary structure (DSSP, 8-state):
-HHHHHHHHHHHHHHHHHHHHHHHHTTSTT--PPPPHHHHHHHHHHHHHHHHTT--SHHHHHHHHHHHHHHHHHHHHHHHHHHHHHHHHHHHTT---GGGGGSS--TTSS--HHHHHHHHHHHHHHHHHHHHHHHHHHHHHS-THHHHTPPBPTTT--B--TT-SB-TTT--B--------

pLDDT: mean 78.75, std 16.73, range [36.28, 97.69]

Sequence (181 aa):
MRVLSGIVLGVLSGVMLSFIAALFSFHSIGQQEALPAWVLLGGWVVSTWLLLRGTVTTAQVWTRGALLVAAEWLLMCLRIIDISGRAFVDVTKGVGDSAYYTLGTPVGAGGSPTLGLLIFCGSMVLVCLLIRFIANRSEKEFPREAIKKGMPCPQCAKPLAKEAKKCQFCGANLQPQQHAI

Radius of gyration: 25.04 Å; chains: 1; bounding box: 55×35×82 Å

Foldseek 3Di:
DQLVLLLVLLLVQLVLQLVLVVLVVVVPPPDPPPSPCCSSVVSSVVSSCQLNPPDPDSLSSVLVSLVSLLVSLVSVLVSLCVLVVVVVVCVVVVNDDPCVQVVDDPPDDPDRVSVVSNVVSVVSSVVSVVSNVVSVVVCVVPPCVQQVPFDQDPVPRHGDRPPDQADPPPRDGDDPPPPPD